Protein AF-A0A0G4NJV7-F1 (afdb_monomer_lite)

Secondary structure (DSSP, 8-state):
---TTT-TTT---HHHHTS---TT--HHHHHHHHHHIIIII-TT--STT-------SSHHHHHHHHHHHH-----TTTS-GGG--EEEEESS--THHHHHHGGGTPEEEEE-

Structure (mmCIF, N/CA/C/O backbone):
data_AF-A0A0G4NJV7-F1
#
_entry.id   AF-A0A0G4NJV7-F1
#
loop_
_atom_site.group_PDB
_atom_site.id
_atom_site.type_symbol
_atom_site.label_atom_id
_atom_site.label_alt_id
_atom_site.label_comp_id
_atom_site.label_asym_id
_atom_site.label_entity_id
_atom_site.label_seq_id
_atom_site.pdbx_PDB_ins_code
_atom_site.Cartn_x
_atom_site.Cartn_y
_atom_site.Cartn_z
_atom_s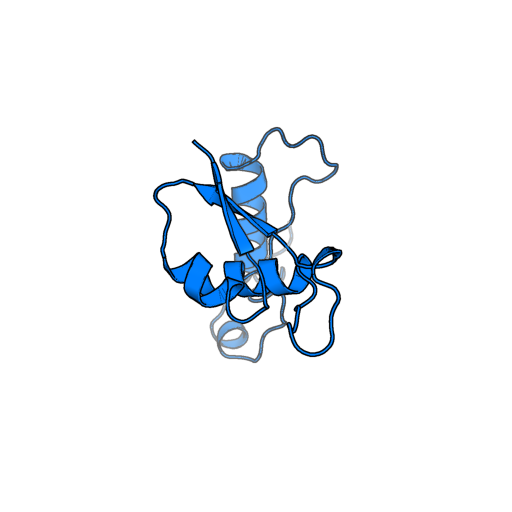ite.occupancy
_atom_site.B_iso_or_equiv
_atom_site.auth_seq_id
_atom_site.auth_comp_id
_atom_site.auth_asym_id
_atom_site.auth_atom_id
_atom_site.pdbx_PDB_model_num
ATOM 1 N N . MET A 1 1 ? -25.518 -5.042 26.338 1.00 47.97 1 MET A N 1
ATOM 2 C CA . MET A 1 1 ? -24.457 -4.157 25.813 1.00 47.97 1 MET A CA 1
ATOM 3 C C . MET A 1 1 ? -23.153 -4.631 26.424 1.00 47.97 1 MET A C 1
ATOM 5 O O . MET A 1 1 ? -23.096 -4.707 27.642 1.00 47.97 1 MET A O 1
ATOM 9 N N . SER A 1 2 ? -22.183 -5.066 25.619 1.00 56.56 2 SER A N 1
ATOM 10 C CA . SER A 1 2 ? -20.858 -5.457 26.117 1.00 56.56 2 SER A CA 1
ATOM 11 C C . SER A 1 2 ? -20.096 -4.220 26.592 1.00 56.56 2 SER A C 1
ATOM 13 O O . SER A 1 2 ? -20.191 -3.159 25.972 1.00 56.56 2 SER A O 1
ATOM 15 N N . ASP A 1 3 ? -19.374 -4.353 27.701 1.00 68.75 3 ASP A N 1
ATOM 16 C CA . ASP A 1 3 ? -18.519 -3.297 28.236 1.00 68.75 3 ASP A CA 1
ATOM 17 C C . ASP A 1 3 ? -17.398 -2.992 27.219 1.00 68.75 3 ASP A C 1
ATOM 19 O O . ASP A 1 3 ? -16.698 -3.928 26.810 1.00 68.75 3 ASP A O 1
ATOM 23 N N . PRO A 1 4 ? -17.209 -1.734 26.770 1.00 63.50 4 PRO A N 1
ATOM 24 C CA . PRO A 1 4 ? -16.130 -1.368 25.853 1.00 63.50 4 PRO A CA 1
ATOM 25 C C . PRO A 1 4 ? -14.731 -1.740 26.369 1.00 63.50 4 PRO A C 1
ATOM 27 O O . PRO A 1 4 ? -13.825 -1.893 25.553 1.00 63.50 4 PRO A O 1
ATOM 30 N N . GLN A 1 5 ? -14.545 -1.948 27.679 1.00 68.88 5 GLN A N 1
ATOM 31 C CA . GLN A 1 5 ? -13.285 -2.470 28.219 1.00 68.88 5 GLN A CA 1
ATOM 32 C C . GLN A 1 5 ? -13.046 -3.959 27.929 1.00 68.88 5 GLN A C 1
ATOM 34 O O . GLN A 1 5 ? -11.901 -4.409 27.982 1.00 68.88 5 GLN A O 1
ATOM 39 N N . THR A 1 6 ? -14.096 -4.721 27.610 1.00 77.44 6 THR A N 1
ATOM 40 C CA . THR A 1 6 ? -14.011 -6.165 27.328 1.00 77.44 6 THR A CA 1
ATOM 41 C C . THR A 1 6 ? -13.946 -6.508 25.844 1.00 77.44 6 THR A C 1
ATOM 43 O O . THR A 1 6 ? -13.506 -7.604 25.511 1.00 77.44 6 THR A O 1
ATOM 46 N N . ASP A 1 7 ? -14.352 -5.596 24.953 1.00 82.62 7 ASP A N 1
ATOM 47 C CA . ASP A 1 7 ? -14.308 -5.798 23.501 1.00 82.62 7 ASP A CA 1
ATOM 48 C C . ASP A 1 7 ? -12.934 -5.386 22.935 1.00 82.62 7 ASP A C 1
ATOM 50 O O . ASP A 1 7 ? -12.634 -4.186 22.885 1.00 82.62 7 ASP A O 1
ATOM 54 N N . PRO A 1 8 ? -12.101 -6.331 22.455 1.00 78.88 8 PRO A N 1
ATOM 55 C CA . PRO A 1 8 ? -10.774 -6.020 21.922 1.00 78.88 8 PRO A CA 1
ATOM 56 C C . PRO A 1 8 ? -10.790 -5.059 20.726 1.00 78.88 8 PRO A C 1
ATOM 58 O O . PRO A 1 8 ? -9.795 -4.387 20.474 1.00 78.88 8 PRO A O 1
ATOM 61 N N . PHE A 1 9 ? -11.906 -4.957 19.993 1.00 82.00 9 PHE A N 1
ATOM 62 C CA . PHE A 1 9 ? -12.047 -4.046 18.851 1.00 82.00 9 PHE A CA 1
ATOM 63 C C . PHE A 1 9 ? -12.449 -2.622 19.251 1.00 82.00 9 PHE A C 1
AT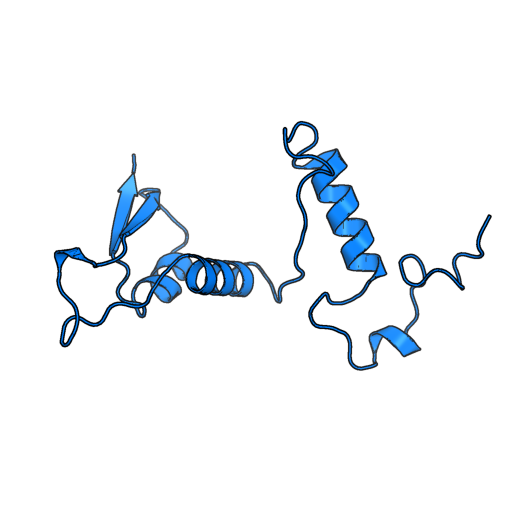OM 65 O O . PHE A 1 9 ? -12.560 -1.747 18.393 1.00 82.00 9 PHE A O 1
ATOM 72 N N . ARG A 1 10 ? -12.687 -2.370 20.541 1.00 83.19 10 ARG A N 1
ATOM 73 C CA . ARG A 1 10 ? -13.036 -1.044 21.077 1.00 83.19 10 ARG A CA 1
ATOM 74 C C . ARG A 1 10 ? -12.115 -0.599 22.205 1.00 83.19 10 ARG A C 1
ATOM 76 O O . ARG A 1 10 ? -11.998 0.599 22.449 1.00 83.19 10 ARG A O 1
ATOM 83 N N . LYS A 1 11 ? -11.460 -1.544 22.876 1.00 86.44 11 LYS A N 1
ATOM 84 C CA . LYS A 1 11 ? -10.559 -1.282 23.991 1.00 86.44 11 LYS A CA 1
ATOM 85 C C . LYS A 1 11 ? -9.291 -0.575 23.515 1.00 86.44 11 LYS A C 1
ATOM 87 O O . LYS A 1 11 ? -8.513 -1.151 22.763 1.00 86.44 11 LYS A O 1
ATOM 92 N N . ILE A 1 12 ? -9.062 0.652 23.990 1.00 87.62 12 ILE A N 1
ATOM 93 C CA . ILE A 1 12 ? -7.816 1.389 23.754 1.00 87.62 12 ILE A CA 1
ATOM 94 C C . ILE A 1 12 ? -7.041 1.504 25.067 1.00 87.62 12 ILE A C 1
ATOM 96 O O . ILE A 1 12 ? -7.452 2.253 25.951 1.00 87.62 12 ILE A O 1
ATOM 100 N N . ASP A 1 13 ? -5.930 0.775 25.205 1.00 89.56 13 ASP A N 1
ATOM 101 C CA . ASP A 1 13 ? -5.103 0.813 26.414 1.00 89.56 13 ASP A CA 1
ATOM 102 C C . ASP A 1 13 ? -3.596 0.706 26.122 1.00 89.56 13 ASP A C 1
ATOM 104 O O . ASP A 1 13 ? -3.165 0.071 25.159 1.00 89.56 13 ASP A O 1
ATOM 108 N N . VAL A 1 14 ? -2.789 1.355 26.969 1.00 90.62 14 VAL A N 1
ATOM 109 C CA . VAL A 1 14 ? -1.327 1.447 26.804 1.00 90.62 14 VAL A CA 1
ATOM 110 C C . VAL A 1 14 ? -0.647 0.093 27.015 1.00 90.62 14 VAL A C 1
ATOM 112 O O . VAL A 1 14 ? 0.353 -0.196 26.364 1.00 90.62 14 VAL A O 1
ATOM 115 N N . THR A 1 15 ? -1.190 -0.757 27.888 1.00 91.25 15 THR A N 1
ATOM 116 C CA . THR A 1 15 ? -0.625 -2.080 28.177 1.00 91.25 15 THR A CA 1
ATOM 117 C C . THR A 1 15 ? -0.640 -2.974 26.938 1.00 91.25 15 THR A C 1
ATOM 119 O O . THR A 1 15 ? 0.357 -3.625 26.643 1.00 91.25 15 THR A O 1
ATOM 122 N N . THR A 1 16 ? -1.736 -2.962 26.181 1.00 88.69 16 THR A N 1
ATOM 123 C CA . THR A 1 16 ? -1.872 -3.682 24.911 1.00 88.69 16 THR A CA 1
ATOM 124 C C . THR A 1 16 ? -1.049 -3.017 23.811 1.00 88.69 16 THR A C 1
ATOM 126 O O . THR A 1 16 ? -0.372 -3.707 23.057 1.00 88.69 16 THR A O 1
ATOM 129 N N . ALA A 1 17 ? -1.069 -1.683 23.726 1.00 90.81 17 ALA A N 1
ATOM 130 C CA . ALA A 1 17 ? -0.375 -0.948 22.668 1.00 90.81 17 ALA A CA 1
ATOM 131 C C . ALA A 1 17 ? 1.159 -1.079 22.721 1.00 90.81 17 ALA A C 1
ATOM 133 O O . ALA A 1 17 ? 1.806 -1.028 21.678 1.00 90.81 17 ALA A O 1
ATOM 134 N N . LEU A 1 18 ? 1.741 -1.234 23.915 1.00 94.38 18 LEU A N 1
ATOM 135 C CA . LEU A 1 18 ? 3.187 -1.413 24.098 1.00 94.38 18 LEU A CA 1
ATOM 136 C C . LEU A 1 18 ? 3.643 -2.874 24.001 1.00 94.38 18 LEU A C 1
ATOM 138 O O . LEU A 1 18 ? 4.845 -3.140 24.032 1.00 94.38 18 LEU A O 1
ATOM 142 N N . GLN A 1 19 ? 2.708 -3.818 23.908 1.00 93.44 19 GLN A N 1
ATOM 143 C CA . GLN A 1 19 ? 3.023 -5.227 23.724 1.00 93.44 19 GLN A CA 1
ATOM 144 C C . GLN A 1 19 ? 3.161 -5.563 22.231 1.00 93.44 19 GLN A C 1
ATOM 146 O O . GLN A 1 19 ? 2.646 -4.854 21.367 1.00 93.44 19 GLN A O 1
ATOM 151 N N . TYR A 1 20 ? 3.837 -6.670 21.916 1.00 93.31 20 TYR A N 1
ATOM 152 C CA . TYR A 1 20 ? 3.844 -7.223 20.564 1.00 93.31 20 TYR A CA 1
ATOM 153 C C . TYR A 1 20 ? 2.416 -7.425 20.038 1.00 93.31 20 TYR A C 1
ATOM 155 O O . TYR A 1 20 ? 1.608 -8.139 20.635 1.00 93.31 20 TYR A O 1
ATOM 163 N N . GLY A 1 21 ? 2.128 -6.791 18.902 1.00 88.50 21 GLY A N 1
ATOM 164 C CA . GLY A 1 21 ? 0.873 -6.939 18.173 1.00 88.50 21 GLY A CA 1
ATOM 165 C C . GLY A 1 21 ? 0.913 -8.064 17.138 1.00 88.50 21 GLY A C 1
ATOM 166 O O . GLY A 1 21 ? 1.951 -8.671 16.873 1.00 88.50 21 GLY A O 1
ATOM 167 N N . THR A 1 22 ? -0.237 -8.321 16.518 1.00 90.94 22 THR A N 1
ATOM 168 C CA . THR A 1 22 ? -0.340 -9.214 15.358 1.00 90.94 22 THR A CA 1
ATOM 169 C C . THR A 1 22 ? 0.010 -8.461 14.070 1.00 90.94 22 THR A C 1
ATOM 171 O O . THR A 1 22 ? 0.061 -7.230 14.047 1.00 90.94 22 THR A O 1
ATOM 174 N N . ALA A 1 23 ? 0.207 -9.185 12.964 1.00 90.62 23 ALA A N 1
ATOM 175 C CA . ALA A 1 23 ? 0.435 -8.574 11.650 1.00 90.62 23 ALA A CA 1
ATOM 176 C C . ALA A 1 23 ? -0.769 -7.753 11.139 1.00 90.62 23 ALA A C 1
ATOM 178 O O . ALA A 1 23 ? -0.599 -6.861 10.313 1.00 90.62 23 ALA A O 1
ATOM 179 N N . GLU A 1 24 ? -1.976 -8.021 11.651 1.00 88.69 24 GLU A N 1
ATOM 180 C CA . GLU A 1 24 ? -3.177 -7.218 11.375 1.00 88.69 24 GLU A CA 1
ATOM 181 C C . GLU A 1 24 ? -3.128 -5.844 12.068 1.00 88.69 24 GLU A C 1
ATOM 183 O O . GLU A 1 24 ? -3.893 -4.940 11.730 1.00 88.69 24 GLU A O 1
ATOM 188 N N . GLY A 1 25 ? -2.200 -5.686 13.016 1.00 90.94 25 GLY A N 1
ATOM 189 C CA . GLY A 1 25 ? -1.959 -4.497 13.813 1.00 90.94 25 GLY A CA 1
ATOM 190 C C . GLY A 1 25 ? -2.995 -4.302 14.918 1.00 90.94 25 GLY A C 1
ATOM 191 O O . GLY A 1 25 ? -3.562 -5.250 15.459 1.00 90.94 25 GLY A O 1
ATOM 192 N N . TYR A 1 26 ? -3.193 -3.050 15.325 1.00 93.75 26 TYR A N 1
ATOM 193 C CA . TYR A 1 26 ? -3.991 -2.746 16.507 1.00 93.75 26 TYR A CA 1
ATOM 194 C C . TYR A 1 26 ? -5.494 -2.874 16.227 1.00 93.75 26 TYR A C 1
ATOM 196 O O . TYR A 1 26 ? -6.049 -2.110 15.435 1.00 93.75 26 TYR A O 1
ATOM 204 N N . ALA A 1 27 ? -6.162 -3.820 16.893 1.00 93.25 27 ALA A N 1
ATOM 205 C CA . ALA A 1 27 ? -7.540 -4.211 16.584 1.00 93.25 27 ALA A CA 1
ATOM 206 C C . ALA A 1 27 ? -8.563 -3.050 16.569 1.00 93.25 27 ALA A C 1
ATOM 208 O O . ALA A 1 27 ? -9.343 -2.982 15.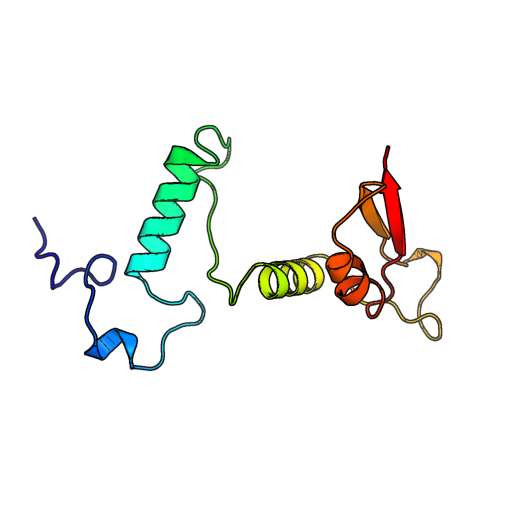613 1.00 93.25 27 ALA A O 1
ATOM 209 N N . PRO A 1 28 ? -8.557 -2.093 17.522 1.00 93.81 28 PRO A N 1
ATOM 210 C CA . PRO A 1 28 ? -9.457 -0.939 17.458 1.00 93.81 28 PRO A CA 1
ATOM 211 C C . PRO A 1 28 ? -9.203 -0.034 16.251 1.00 93.81 28 PRO A C 1
ATOM 213 O O . PRO A 1 28 ? -10.146 0.448 15.621 1.00 93.81 28 PRO A O 1
ATOM 216 N N . LEU A 1 29 ? -7.932 0.169 15.891 1.00 94.94 29 LEU A N 1
ATOM 217 C CA . LEU A 1 29 ? -7.561 0.970 14.726 1.00 94.94 29 LEU A CA 1
ATOM 218 C C . LEU A 1 29 ? -7.985 0.276 13.427 1.00 94.94 29 LEU A C 1
ATOM 220 O O . LEU A 1 29 ? -8.552 0.919 12.544 1.00 94.94 29 LEU A O 1
ATOM 224 N N . LEU A 1 30 ? -7.770 -1.038 13.333 1.00 95.75 30 LEU A N 1
ATOM 225 C CA . LEU A 1 30 ? -8.211 -1.853 12.203 1.00 95.75 30 LEU A CA 1
ATOM 226 C C . LEU A 1 30 ? -9.734 -1.773 12.018 1.00 95.75 30 LEU A C 1
ATOM 228 O O . LEU A 1 30 ? -10.211 -1.521 10.911 1.00 95.75 30 LEU A O 1
ATOM 232 N N . ALA A 1 31 ? -10.502 -1.943 13.100 1.00 95.31 31 ALA A N 1
ATOM 233 C CA . ALA A 1 31 ? -11.961 -1.857 13.071 1.00 95.31 31 ALA A CA 1
ATOM 234 C C . ALA A 1 31 ? -12.446 -0.470 12.622 1.00 95.31 31 ALA A C 1
ATOM 236 O O . ALA A 1 31 ? -13.340 -0.373 11.775 1.00 95.31 31 ALA A O 1
ATOM 237 N N . TYR A 1 32 ? -11.824 0.591 13.140 1.00 96.06 32 TYR A N 1
ATOM 238 C CA . TYR A 1 32 ? -12.127 1.962 12.747 1.00 96.06 32 TYR A CA 1
ATOM 239 C C . TYR A 1 32 ? -11.840 2.215 11.261 1.00 96.06 32 TYR A C 1
ATOM 241 O O . TYR A 1 32 ? -12.725 2.675 10.543 1.00 96.06 32 TYR A O 1
ATOM 249 N N . ILE A 1 33 ? -10.642 1.875 10.770 1.00 96.81 33 ILE A N 1
ATOM 250 C CA . ILE A 1 33 ? -10.253 2.111 9.369 1.00 96.81 33 ILE A CA 1
ATOM 251 C C . ILE A 1 33 ? -11.131 1.301 8.415 1.00 96.81 33 ILE A C 1
ATOM 253 O O . ILE A 1 33 ? -11.574 1.828 7.396 1.00 96.81 33 ILE A O 1
ATOM 257 N N . ARG A 1 34 ? -11.452 0.049 8.757 1.00 96.12 34 ARG A N 1
ATOM 258 C CA . ARG A 1 34 ? -12.387 -0.782 7.988 1.00 96.12 34 ARG A CA 1
ATOM 259 C C . ARG A 1 34 ? -13.757 -0.122 7.880 1.00 96.12 34 ARG A C 1
ATOM 261 O O . ARG A 1 34 ? -14.322 -0.054 6.790 1.00 96.12 34 ARG A O 1
ATOM 268 N N . HIS A 1 35 ? -14.294 0.365 8.998 1.00 95.88 35 HIS A N 1
ATOM 269 C CA . HIS A 1 35 ? -15.564 1.085 8.998 1.00 95.88 35 HIS A CA 1
ATOM 270 C C . HIS A 1 35 ? -15.473 2.365 8.159 1.00 95.88 35 HIS A C 1
ATOM 272 O O . HIS A 1 35 ? -16.329 2.602 7.313 1.00 95.88 35 HIS A O 1
ATOM 278 N N . PHE A 1 36 ? -14.410 3.155 8.325 1.00 96.94 36 PHE A N 1
ATOM 279 C CA . PHE A 1 36 ? -14.190 4.376 7.555 1.00 96.94 36 PHE A CA 1
ATOM 280 C C . PHE A 1 36 ? -14.131 4.106 6.045 1.00 96.94 36 PHE A C 1
ATOM 282 O O . PHE A 1 36 ? -14.811 4.791 5.280 1.00 96.94 36 PHE A O 1
ATOM 289 N N . ALA A 1 37 ? -13.388 3.081 5.619 1.00 96.50 37 ALA A N 1
ATOM 290 C CA . ALA A 1 37 ? -13.263 2.694 4.218 1.00 96.50 37 ALA A CA 1
ATOM 291 C C . ALA A 1 37 ? -14.606 2.253 3.622 1.00 96.50 37 ALA A C 1
ATOM 293 O O . ALA A 1 37 ? -14.963 2.688 2.530 1.00 96.50 37 ALA A O 1
ATOM 294 N N . ARG A 1 38 ? -15.377 1.437 4.350 1.00 95.56 38 ARG A N 1
ATOM 295 C CA . ARG A 1 38 ? -16.686 0.943 3.896 1.00 95.56 38 ARG A CA 1
ATOM 296 C C . ARG A 1 38 ? -17.752 2.028 3.861 1.00 95.56 38 ARG A C 1
ATOM 298 O O . ARG A 1 38 ? -18.602 1.984 2.988 1.00 95.56 38 ARG A O 1
ATOM 305 N N . THR A 1 39 ? -17.720 2.981 4.786 1.00 95.56 39 THR A N 1
ATOM 306 C CA . THR A 1 39 ? -18.779 3.992 4.905 1.00 95.56 39 THR A CA 1
ATOM 307 C C . THR A 1 39 ? -18.489 5.248 4.080 1.00 95.56 39 THR A C 1
ATOM 309 O O . THR A 1 39 ? -19.418 5.830 3.534 1.00 95.56 39 THR A O 1
ATOM 312 N N . ASN A 1 40 ? -17.222 5.670 3.970 1.00 96.25 40 ASN A N 1
ATOM 313 C CA . ASN A 1 40 ? -16.862 6.968 3.379 1.00 96.25 40 ASN A CA 1
ATOM 314 C C . ASN A 1 40 ? -16.096 6.854 2.056 1.00 96.25 40 ASN A C 1
ATOM 316 O O . ASN A 1 40 ? -16.330 7.656 1.160 1.00 96.25 40 ASN A O 1
ATOM 320 N N . LEU A 1 41 ? -15.180 5.887 1.918 1.00 95.62 41 LEU A N 1
ATOM 321 C CA . LEU A 1 41 ? -14.345 5.776 0.710 1.00 95.62 41 LEU A CA 1
ATOM 322 C C . LEU A 1 41 ? -15.006 4.928 -0.380 1.00 95.62 41 LEU A C 1
ATOM 324 O O . LEU A 1 41 ? -14.978 5.281 -1.556 1.00 95.62 41 LEU A O 1
ATOM 328 N N . HIS A 1 42 ? -15.615 3.810 0.012 1.00 94.62 42 HIS A N 1
ATOM 329 C CA . HIS A 1 42 ? -16.189 2.826 -0.903 1.00 94.62 42 HIS A CA 1
ATOM 330 C C . HIS A 1 42 ? -17.589 2.357 -0.458 1.00 94.62 42 HIS A C 1
ATOM 332 O O . HIS A 1 42 ? -17.798 1.152 -0.293 1.00 94.62 42 HIS A O 1
ATOM 338 N N . PRO A 1 43 ? -18.566 3.275 -0.297 1.00 93.06 43 PRO A N 1
ATOM 339 C CA . PRO A 1 43 ? -19.913 2.934 0.178 1.00 93.06 43 PRO A CA 1
ATOM 340 C C . PRO A 1 43 ? -20.685 1.992 -0.751 1.00 93.06 43 PRO A C 1
ATOM 342 O O . PRO A 1 43 ? -21.530 1.231 -0.293 1.00 93.06 43 PRO A O 1
ATOM 345 N N . ASN A 1 44 ? -20.375 2.014 -2.048 1.00 93.06 44 ASN A N 1
ATOM 346 C CA . ASN A 1 44 ? -21.148 1.323 -3.081 1.00 93.06 44 ASN A CA 1
ATOM 347 C C . ASN A 1 44 ? -20.379 0.167 -3.731 1.00 93.06 44 ASN A C 1
ATOM 349 O O . ASN A 1 44 ? -20.641 -0.175 -4.885 1.00 93.06 44 ASN A O 1
ATOM 353 N N . VAL A 1 45 ? -19.383 -0.407 -3.046 1.00 92.38 45 VAL A N 1
ATOM 354 C CA . VAL A 1 45 ? -18.659 -1.544 -3.621 1.00 92.38 45 VAL A CA 1
ATOM 355 C C . VAL A 1 45 ? -19.623 -2.731 -3.802 1.00 92.38 45 VAL A C 1
ATOM 357 O O . VAL A 1 45 ? -20.390 -3.034 -2.887 1.00 92.38 45 VAL A O 1
ATOM 360 N N . PRO A 1 46 ? -19.596 -3.442 -4.942 1.00 93.19 46 PRO A N 1
ATOM 361 C CA . PRO A 1 46 ? -20.520 -4.552 -5.181 1.00 93.19 46 PRO A CA 1
ATOM 362 C C . PRO A 1 46 ? -20.153 -5.840 -4.421 1.00 93.19 46 PRO A C 1
ATOM 364 O O . PRO A 1 46 ? -20.910 -6.808 -4.452 1.00 93.19 46 PRO A O 1
ATOM 367 N N . TYR A 1 47 ? -18.996 -5.891 -3.752 1.00 89.38 47 TYR A N 1
ATOM 368 C CA . TYR A 1 47 ? -18.534 -7.089 -3.050 1.00 89.38 47 TYR A CA 1
ATOM 369 C C . TYR A 1 47 ? -19.239 -7.277 -1.704 1.00 89.38 47 TYR A C 1
ATOM 371 O O . TYR A 1 47 ? -19.343 -6.353 -0.893 1.00 89.38 47 TYR A O 1
ATOM 379 N N . ALA A 1 48 ? -19.669 -8.512 -1.435 1.00 89.94 48 ALA A N 1
ATOM 380 C CA . ALA A 1 48 ? -20.280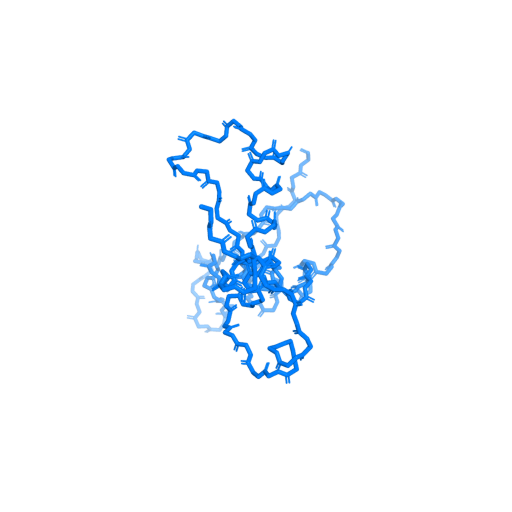 -8.876 -0.164 1.00 89.94 48 ALA A CA 1
ATOM 381 C C . ALA A 1 48 ? -19.357 -8.514 1.012 1.00 89.94 48 ALA A C 1
ATOM 383 O O . ALA A 1 48 ? -18.170 -8.828 0.997 1.00 89.94 48 ALA A O 1
ATOM 384 N N . LYS A 1 49 ? -19.931 -7.888 2.049 1.00 88.44 49 LYS A N 1
ATOM 385 C CA . LYS A 1 49 ? -19.240 -7.389 3.257 1.00 88.44 49 LYS A CA 1
ATOM 386 C C . LYS A 1 49 ? -18.312 -6.178 3.044 1.00 88.44 49 LYS A C 1
ATOM 388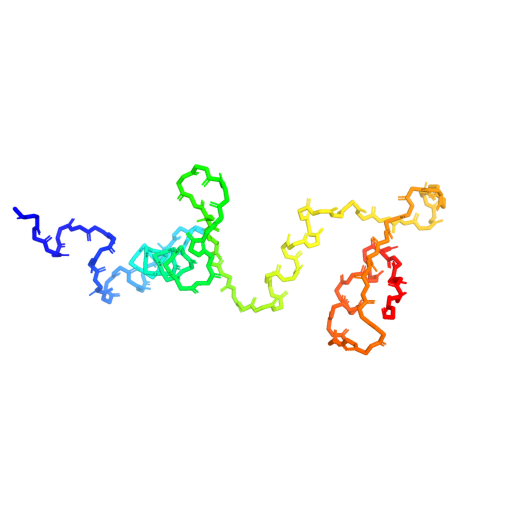 O O . LYS A 1 49 ? -17.775 -5.685 4.035 1.00 88.44 49 LYS A O 1
ATOM 393 N N . GLY A 1 50 ? -18.198 -5.642 1.828 1.00 91.50 50 GLY A N 1
ATOM 394 C CA . GLY A 1 50 ? -17.396 -4.451 1.530 1.00 91.50 50 GLY A CA 1
ATOM 395 C C . GLY A 1 50 ? -15.887 -4.721 1.419 1.00 91.50 50 GLY A C 1
ATOM 396 O O . GLY A 1 50 ? -15.455 -5.857 1.623 1.00 91.50 50 GLY A O 1
ATOM 397 N N . PRO A 1 51 ? -15.058 -3.700 1.111 1.00 94.31 51 PRO A N 1
ATOM 398 C CA . PRO A 1 51 ? -13.604 -3.861 1.088 1.00 94.31 51 PRO A CA 1
ATOM 399 C C . PRO A 1 51 ? -13.052 -4.257 2.462 1.00 94.31 51 PRO A C 1
ATOM 401 O O . PRO A 1 51 ? -13.596 -3.883 3.506 1.00 94.31 51 PRO A O 1
ATOM 404 N N . GLU A 1 52 ? -11.942 -4.984 2.466 1.00 94.31 52 GLU A N 1
ATOM 405 C CA . GLU A 1 52 ? -11.140 -5.249 3.661 1.00 94.31 52 GLU A CA 1
ATOM 406 C C . GLU A 1 52 ? -9.882 -4.370 3.662 1.00 94.31 52 GLU A C 1
ATOM 408 O O . GLU A 1 52 ? -9.516 -3.808 2.629 1.00 94.31 52 GLU A O 1
ATOM 413 N N . VAL A 1 53 ? -9.254 -4.200 4.825 1.00 95.19 53 VAL A N 1
ATOM 414 C CA . VAL A 1 53 ? -8.103 -3.310 5.011 1.00 95.19 53 VAL A CA 1
ATOM 415 C C . VAL A 1 53 ? -6.950 -4.044 5.690 1.00 95.19 53 VAL A C 1
ATOM 417 O O . VAL A 1 53 ? -7.159 -4.954 6.488 1.00 95.19 53 VAL A O 1
ATOM 420 N N . ILE A 1 54 ? -5.725 -3.620 5.384 1.00 95.69 54 ILE A N 1
ATOM 421 C CA . ILE A 1 54 ? -4.491 -4.115 6.002 1.00 95.69 54 ILE A CA 1
ATOM 422 C C . ILE A 1 54 ? -3.720 -2.903 6.518 1.00 95.69 54 ILE A C 1
ATOM 424 O O . ILE A 1 54 ? -3.558 -1.916 5.796 1.00 95.69 54 ILE A O 1
ATOM 428 N N . LEU A 1 55 ? -3.254 -2.961 7.767 1.00 96.19 55 LEU A N 1
ATOM 429 C CA . LEU A 1 55 ? -2.418 -1.904 8.326 1.00 96.19 55 LEU A CA 1
ATOM 430 C C . LEU A 1 55 ? -1.006 -1.965 7.730 1.00 96.19 55 LEU A C 1
ATOM 432 O O . LEU A 1 55 ? -0.426 -3.031 7.526 1.00 96.19 55 LEU A O 1
ATOM 436 N N . THR A 1 56 ? -0.459 -0.793 7.426 1.00 96.81 56 THR A N 1
ATOM 437 C CA . THR A 1 56 ? 0.860 -0.628 6.809 1.00 96.81 56 THR A CA 1
ATOM 438 C C . THR A 1 56 ? 1.688 0.357 7.618 1.00 96.81 56 THR A C 1
ATOM 440 O O . THR A 1 56 ? 1.154 1.154 8.390 1.00 96.81 56 THR A O 1
ATOM 443 N N . CYS A 1 57 ? 2.996 0.353 7.392 1.00 96.19 57 CYS A N 1
ATOM 444 C CA . CYS A 1 57 ? 3.920 1.360 7.909 1.00 96.19 57 CYS A CA 1
ATOM 445 C C . CYS A 1 57 ? 3.897 2.658 7.070 1.00 96.19 57 CYS A C 1
ATOM 447 O O . CYS A 1 57 ? 4.842 3.443 7.114 1.00 96.19 57 CYS A O 1
ATOM 449 N N . GLY A 1 58 ? 2.843 2.873 6.274 1.00 96.75 58 GLY A N 1
ATOM 450 C CA . GLY A 1 58 ? 2.671 4.006 5.365 1.00 96.75 58 GLY A CA 1
ATOM 451 C C . GLY A 1 58 ? 2.575 3.591 3.894 1.00 96.75 58 GLY A C 1
ATOM 452 O O . GLY A 1 58 ? 2.768 2.432 3.531 1.00 96.75 58 GLY A O 1
ATOM 453 N N . SER A 1 59 ? 2.300 4.560 3.016 1.00 96.31 59 SER A N 1
ATOM 454 C CA . SER A 1 59 ? 2.022 4.295 1.594 1.00 96.31 59 SER A CA 1
ATOM 455 C C . SER A 1 59 ? 3.197 3.676 0.833 1.00 96.31 59 SER A C 1
ATOM 457 O O . SER A 1 59 ? 2.978 2.894 -0.086 1.00 96.31 59 SER A O 1
ATOM 459 N N . THR A 1 60 ? 4.441 3.980 1.219 1.00 97.25 60 THR A N 1
ATOM 460 C CA . THR A 1 60 ? 5.636 3.342 0.637 1.00 97.25 60 THR A CA 1
ATOM 461 C C . THR A 1 60 ? 5.642 1.835 0.897 1.00 97.25 60 THR A C 1
ATOM 463 O O . THR A 1 60 ? 5.854 1.065 -0.031 1.00 97.25 60 THR A O 1
ATOM 466 N N . ASP A 1 61 ? 5.337 1.412 2.125 1.00 97.31 61 ASP A N 1
ATOM 467 C CA . ASP A 1 61 ? 5.191 -0.003 2.492 1.00 97.31 61 ASP A CA 1
ATOM 468 C C . ASP A 1 61 ? 3.965 -0.639 1.812 1.00 97.31 61 ASP A C 1
ATOM 470 O O . ASP A 1 61 ? 4.045 -1.748 1.288 1.00 97.31 61 ASP A O 1
ATOM 474 N N . GLY A 1 62 ? 2.849 0.091 1.715 1.00 97.06 62 GLY A N 1
ATOM 475 C CA . GLY A 1 62 ? 1.676 -0.354 0.955 1.00 97.06 62 GLY A CA 1
ATOM 476 C C . GLY A 1 62 ? 1.972 -0.617 -0.529 1.00 97.06 62 GLY A C 1
ATOM 477 O O . GLY A 1 62 ? 1.526 -1.627 -1.079 1.00 97.06 62 GLY A O 1
ATOM 478 N N . MET A 1 63 ? 2.767 0.244 -1.174 1.00 96.94 63 MET A N 1
ATOM 479 C CA . MET A 1 63 ? 3.209 0.045 -2.559 1.00 96.94 63 MET A CA 1
ATOM 480 C C . MET A 1 63 ? 4.116 -1.186 -2.683 1.00 96.94 63 MET A C 1
ATOM 482 O O . MET A 1 63 ? 3.909 -2.000 -3.583 1.00 96.94 63 MET A O 1
ATOM 486 N N . ALA A 1 64 ? 5.075 -1.360 -1.768 1.00 96.94 64 ALA A N 1
ATOM 487 C CA . ALA A 1 64 ? 5.969 -2.517 -1.758 1.00 96.94 64 ALA A CA 1
ATOM 488 C C . ALA A 1 64 ? 5.185 -3.834 -1.642 1.00 96.94 64 ALA A C 1
ATOM 490 O O . ALA A 1 64 ? 5.374 -4.733 -2.462 1.00 96.94 64 ALA A O 1
ATOM 491 N N . LYS A 1 65 ? 4.238 -3.906 -0.697 1.00 97.00 65 LYS A N 1
ATOM 492 C CA . LYS A 1 65 ? 3.334 -5.054 -0.519 1.00 97.00 65 LYS A CA 1
ATOM 493 C C . LYS A 1 65 ? 2.481 -5.325 -1.755 1.00 97.00 65 LYS A C 1
ATOM 495 O O . LYS A 1 65 ? 2.289 -6.476 -2.132 1.00 97.00 65 LYS A O 1
ATOM 500 N N . SER A 1 66 ? 1.993 -4.272 -2.412 1.00 96.75 66 SER A N 1
ATOM 501 C CA . SER A 1 66 ? 1.211 -4.408 -3.647 1.00 96.75 66 SER A CA 1
ATOM 502 C C . SER A 1 66 ? 2.045 -5.010 -4.779 1.00 96.75 66 SER A C 1
ATOM 504 O O . SER A 1 66 ? 1.561 -5.884 -5.495 1.00 96.75 66 SER A O 1
ATOM 506 N N . LEU A 1 67 ? 3.310 -4.595 -4.920 1.00 97.06 67 LEU A N 1
ATOM 507 C CA . LEU A 1 67 ? 4.233 -5.198 -5.884 1.00 97.06 67 LEU A CA 1
ATOM 508 C C . LEU A 1 67 ? 4.530 -6.656 -5.533 1.00 97.06 67 LEU A C 1
ATOM 510 O O . LEU A 1 67 ? 4.513 -7.496 -6.416 1.00 97.06 67 LEU A O 1
ATOM 514 N N . GLU A 1 68 ? 4.762 -6.982 -4.265 1.00 96.19 68 GLU A N 1
ATOM 515 C CA . GLU A 1 68 ? 5.004 -8.370 -3.841 1.00 96.19 68 GLU A CA 1
ATOM 516 C C . GLU A 1 68 ? 3.825 -9.296 -4.115 1.00 96.19 68 GLU A C 1
ATOM 518 O O . GLU A 1 68 ? 4.025 -10.447 -4.495 1.00 96.19 68 GLU A O 1
ATOM 523 N N . LEU A 1 69 ? 2.604 -8.790 -3.953 1.00 96.75 69 LEU A N 1
ATOM 524 C CA . LEU A 1 69 ? 1.395 -9.560 -4.202 1.00 96.75 69 LEU A CA 1
ATOM 525 C C . LEU A 1 69 ? 1.126 -9.769 -5.699 1.00 96.75 69 LEU A C 1
ATOM 527 O O . LEU A 1 69 ? 0.650 -10.831 -6.091 1.00 96.75 69 LEU A O 1
ATOM 531 N N . LEU A 1 70 ? 1.373 -8.747 -6.524 1.00 97.00 70 LEU A N 1
ATOM 532 C CA . LEU A 1 70 ? 0.911 -8.709 -7.918 1.00 97.00 70 LEU A CA 1
ATOM 533 C C . LEU A 1 70 ? 2.012 -8.955 -8.955 1.00 97.00 70 LEU A C 1
ATOM 535 O O . LEU A 1 70 ? 1.699 -9.183 -10.122 1.00 97.00 70 LEU A O 1
ATOM 539 N N . VAL A 1 71 ? 3.286 -8.880 -8.569 1.00 96.50 71 VAL A N 1
ATOM 540 C CA . VAL A 1 71 ? 4.421 -8.948 -9.493 1.00 96.50 71 VAL A CA 1
ATOM 541 C C . VAL A 1 71 ? 5.327 -10.119 -9.147 1.00 96.50 71 VAL A C 1
ATOM 543 O O . VAL A 1 71 ? 5.925 -10.177 -8.075 1.00 96.50 71 VAL A O 1
ATOM 546 N N . THR A 1 72 ? 5.537 -10.991 -10.129 1.00 95.75 72 THR A N 1
ATOM 547 C CA . THR A 1 72 ? 6.668 -11.921 -10.129 1.00 95.75 72 THR A CA 1
ATOM 548 C C . THR A 1 72 ? 7.930 -11.175 -10.578 1.00 95.75 72 THR A C 1
ATOM 550 O O . THR A 1 72 ? 7.914 -10.593 -11.666 1.00 95.75 72 THR A O 1
ATOM 553 N N . PRO A 1 73 ? 9.008 -11.134 -9.769 1.00 96.00 73 PRO A N 1
ATOM 554 C CA . PRO A 1 73 ? 10.259 -10.497 -10.172 1.00 96.00 73 PRO A CA 1
ATOM 555 C C . PRO A 1 73 ? 10.827 -11.105 -11.457 1.00 96.00 73 PRO A C 1
ATOM 557 O O . PRO A 1 73 ? 10.707 -12.308 -11.667 1.00 96.00 73 PRO A O 1
ATOM 560 N N . TRP A 1 74 ? 11.456 -10.271 -12.284 1.00 97.62 74 TRP A N 1
ATOM 561 C CA . TRP A 1 74 ? 12.034 -10.666 -13.571 1.00 97.62 74 TRP A CA 1
ATOM 562 C C . TRP A 1 74 ? 13.516 -10.281 -13.662 1.00 97.62 74 TRP A C 1
ATOM 564 O O . TRP A 1 74 ? 13.883 -9.135 -13.389 1.00 97.62 74 TRP A O 1
ATOM 574 N N . ASP A 1 75 ? 14.356 -11.219 -14.091 1.00 95.75 75 ASP A N 1
ATOM 575 C CA . ASP A 1 75 ? 15.795 -11.074 -14.304 1.00 95.75 75 ASP A CA 1
ATOM 576 C C . ASP A 1 75 ? 16.155 -11.297 -15.779 1.00 95.75 75 ASP A C 1
ATOM 578 O O . ASP A 1 75 ? 16.008 -12.386 -16.329 1.00 95.75 75 ASP A O 1
ATOM 582 N N . ALA A 1 76 ? 16.738 -10.275 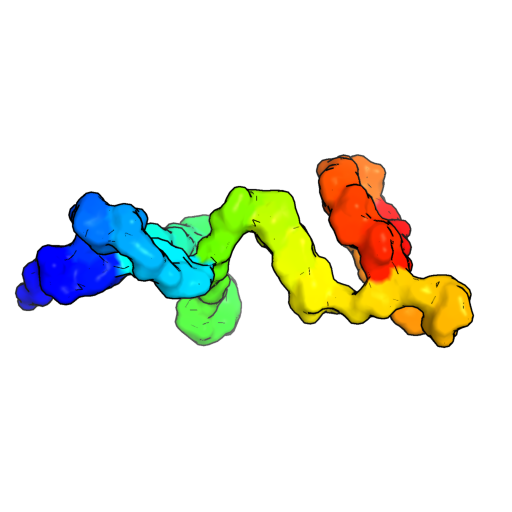-16.410 1.00 94.44 76 ALA A N 1
ATOM 583 C CA . ALA A 1 76 ? 17.143 -10.301 -17.815 1.00 94.44 76 ALA A CA 1
ATOM 584 C C . ALA A 1 76 ? 18.151 -11.403 -18.182 1.00 94.44 76 ALA A C 1
ATOM 586 O O . ALA A 1 76 ? 18.330 -11.682 -19.367 1.00 94.44 76 ALA A O 1
ATOM 587 N N . ARG A 1 77 ? 18.863 -11.973 -17.202 1.00 96.31 77 ARG A N 1
ATOM 588 C CA . ARG A 1 77 ? 19.854 -13.037 -17.428 1.00 96.31 77 ARG A CA 1
ATOM 589 C C . ARG A 1 77 ? 19.229 -14.422 -17.534 1.00 96.31 77 ARG A C 1
ATOM 591 O O . ARG A 1 77 ? 19.827 -15.295 -18.157 1.00 96.31 77 ARG A O 1
ATOM 598 N N . HIS A 1 78 ? 18.076 -14.617 -16.904 1.00 95.44 78 HIS A N 1
ATOM 599 C CA . HIS A 1 78 ? 17.470 -15.933 -16.719 1.00 95.44 78 HIS A CA 1
ATOM 600 C C . HIS A 1 78 ? 16.089 -16.030 -17.369 1.00 95.44 78 HIS A C 1
ATOM 602 O O . HIS A 1 78 ? 15.736 -17.088 -17.889 1.00 95.44 78 HIS A O 1
ATOM 608 N N . ASP A 1 79 ? 15.341 -14.928 -17.401 1.00 96.69 79 ASP A N 1
ATOM 609 C CA . ASP A 1 79 ? 13.941 -14.920 -17.797 1.00 96.69 79 ASP A CA 1
ATOM 610 C C . ASP A 1 79 ? 13.734 -14.456 -19.243 1.00 96.69 79 ASP A C 1
ATOM 612 O O . ASP A 1 79 ? 14.438 -13.598 -19.786 1.00 96.69 79 ASP A O 1
ATOM 616 N N . SER A 1 80 ? 12.697 -15.001 -19.878 1.00 95.88 80 SER A N 1
ATOM 617 C CA . SER A 1 80 ? 12.300 -14.614 -21.231 1.00 95.88 80 SER A CA 1
ATOM 618 C C . SER A 1 80 ? 11.807 -13.161 -21.262 1.00 95.88 80 SER A C 1
ATOM 620 O O . SER A 1 80 ? 10.989 -12.768 -20.426 1.00 95.88 80 SER A O 1
ATOM 622 N N . PRO A 1 81 ? 12.190 -12.351 -22.269 1.00 94.75 81 PRO A N 1
ATOM 623 C CA . PRO A 1 81 ? 11.659 -10.997 -22.437 1.00 94.75 81 PRO A CA 1
ATOM 624 C C . PRO A 1 81 ? 10.132 -10.918 -22.579 1.00 94.75 81 PRO A C 1
ATOM 626 O O . PRO A 1 81 ? 9.561 -9.855 -22.335 1.00 94.75 81 PRO A O 1
ATOM 629 N N . ARG A 1 82 ? 9.472 -12.011 -22.992 1.00 95.00 82 ARG A N 1
ATOM 630 C CA . ARG A 1 82 ? 8.008 -12.074 -23.150 1.00 95.00 82 ARG A CA 1
ATOM 631 C C . ARG A 1 82 ? 7.264 -12.080 -21.816 1.00 95.00 82 ARG A C 1
ATOM 633 O O . ARG A 1 82 ? 6.137 -11.603 -21.771 1.00 95.00 82 ARG A O 1
ATOM 640 N N . ASP A 1 83 ? 7.915 -12.555 -20.759 1.00 95.56 83 ASP A N 1
ATOM 641 C CA . ASP A 1 83 ? 7.307 -12.731 -19.435 1.00 95.56 83 ASP A CA 1
ATOM 642 C C . ASP A 1 83 ? 7.554 -11.522 -18.523 1.00 95.56 83 ASP A C 1
ATOM 644 O O . ASP A 1 83 ? 7.177 -11.513 -17.353 1.00 95.56 83 ASP A O 1
ATOM 648 N N . ARG A 1 84 ? 8.197 -10.472 -19.052 1.00 97.12 84 ARG A N 1
ATOM 649 C CA . ARG A 1 84 ? 8.540 -9.286 -18.276 1.00 97.12 84 ARG A CA 1
ATOM 650 C C . ARG A 1 84 ? 7.267 -8.574 -17.786 1.00 97.12 84 ARG A C 1
ATOM 652 O O . ARG A 1 84 ? 6.441 -8.183 -18.617 1.00 97.12 84 ARG A O 1
ATOM 659 N N . PRO A 1 85 ? 7.121 -8.316 -16.474 1.00 97.44 85 PRO A N 1
ATOM 660 C CA . PRO A 1 85 ? 5.970 -7.602 -15.941 1.00 97.44 85 PRO A CA 1
ATOM 661 C C . PRO A 1 85 ? 5.998 -6.123 -16.336 1.00 97.44 85 PRO A C 1
ATOM 663 O O . PRO A 1 85 ? 7.057 -5.490 -16.425 1.00 97.44 85 PRO A O 1
ATOM 666 N N . HIS A 1 86 ? 4.810 -5.560 -16.535 1.00 96.88 86 HIS A N 1
ATOM 667 C CA . HIS A 1 86 ? 4.614 -4.156 -16.878 1.00 96.88 86 HIS A CA 1
ATOM 668 C C . HIS A 1 86 ? 3.660 -3.500 -15.878 1.00 96.88 86 HIS A C 1
ATOM 670 O O . HIS A 1 86 ? 2.709 -4.132 -15.424 1.00 96.88 86 HIS A O 1
ATOM 676 N N . LEU A 1 87 ? 3.911 -2.233 -15.548 1.00 96.94 87 LEU A N 1
ATOM 677 C CA . LEU A 1 87 ? 3.064 -1.437 -14.661 1.00 96.94 87 LEU A CA 1
ATOM 678 C C . LEU A 1 87 ? 2.556 -0.214 -15.418 1.00 96.94 87 LEU A C 1
ATOM 680 O O . LEU A 1 87 ? 3.360 0.615 -15.844 1.00 96.94 87 LEU A O 1
ATOM 684 N N . LEU A 1 88 ? 1.238 -0.101 -15.575 1.00 97.12 88 LEU A N 1
ATOM 685 C CA . LEU A 1 88 ? 0.620 1.108 -16.115 1.00 97.12 88 LEU A CA 1
ATOM 686 C C . LEU A 1 88 ? 0.767 2.240 -15.095 1.00 97.12 88 LEU A C 1
ATOM 688 O O . LEU A 1 88 ? 0.436 2.061 -13.922 1.00 97.12 88 LEU A O 1
ATOM 692 N N . VAL A 1 89 ? 1.281 3.385 -15.534 1.00 96.75 89 VAL A N 1
ATOM 693 C CA . VAL A 1 89 ? 1.520 4.554 -14.680 1.00 96.75 89 VAL A CA 1
ATOM 694 C C . VAL A 1 89 ? 1.099 5.834 -15.387 1.00 96.75 89 VAL A C 1
ATOM 696 O O . VAL A 1 89 ? 1.205 5.933 -16.604 1.00 96.75 89 VAL A O 1
ATOM 699 N N . GLU A 1 90 ? 0.655 6.835 -14.634 1.00 97.19 90 GLU A N 1
ATOM 700 C CA . GLU A 1 90 ? 0.403 8.170 -15.185 1.00 97.19 90 GLU A CA 1
ATOM 701 C C . GLU A 1 90 ? 1.695 8.772 -15.759 1.00 97.19 90 GLU A C 1
ATOM 703 O O . GLU A 1 90 ? 2.790 8.536 -15.240 1.00 97.19 90 GLU A O 1
ATOM 708 N N . LYS A 1 91 ? 1.579 9.596 -16.808 1.00 94.62 91 LYS A N 1
ATOM 709 C CA . LYS A 1 91 ? 2.725 10.285 -17.435 1.00 94.62 91 LYS A CA 1
ATOM 710 C C . LYS A 1 91 ? 3.575 11.078 -16.435 1.00 94.62 91 LYS A C 1
ATOM 712 O O . LYS A 1 91 ? 4.799 11.111 -16.554 1.00 94.62 91 LYS A O 1
ATOM 717 N N . PHE A 1 92 ? 2.927 11.689 -15.444 1.00 95.75 92 PHE A N 1
ATOM 718 C CA . PHE A 1 92 ? 3.569 12.400 -14.343 1.00 95.75 92 PHE A CA 1
ATOM 719 C C . PHE A 1 92 ? 3.134 11.764 -13.026 1.00 95.75 92 PHE A C 1
ATOM 721 O O . PHE A 1 92 ? 2.053 12.048 -12.526 1.00 95.75 92 PHE A O 1
ATOM 728 N N . LEU A 1 93 ? 3.980 10.895 -12.477 1.00 95.06 93 LEU A N 1
ATOM 729 C CA . LEU A 1 93 ? 3.675 10.134 -11.269 1.00 95.06 93 LEU A CA 1
ATOM 730 C C . LEU A 1 93 ? 4.654 10.417 -10.126 1.00 95.06 93 LEU A C 1
ATOM 732 O O . LEU A 1 93 ? 5.734 10.984 -10.309 1.00 95.06 93 LEU A O 1
ATOM 736 N N . TYR A 1 94 ? 4.310 9.920 -8.941 1.00 94.88 94 TYR A N 1
ATOM 737 C CA . TYR A 1 94 ? 5.212 9.901 -7.798 1.00 94.88 94 TYR A CA 1
ATOM 738 C C . TYR A 1 94 ? 6.384 8.928 -8.023 1.00 94.88 94 TYR A C 1
ATOM 740 O O . TYR A 1 94 ? 6.211 7.709 -8.092 1.00 94.88 94 TYR A O 1
ATOM 748 N N . SER A 1 95 ? 7.604 9.463 -8.103 1.00 94.88 95 SER A N 1
ATOM 749 C CA . SER A 1 95 ? 8.809 8.728 -8.523 1.00 94.88 95 SER A CA 1
ATOM 750 C C . SER A 1 95 ? 9.187 7.533 -7.640 1.00 94.88 95 SER A C 1
ATOM 752 O O . SER A 1 95 ? 9.819 6.595 -8.125 1.00 94.88 95 SER A O 1
ATOM 754 N N . ASN A 1 96 ? 8.770 7.511 -6.370 1.00 95.56 96 ASN A N 1
ATOM 755 C CA . ASN A 1 96 ? 9.036 6.389 -5.462 1.00 95.56 96 ASN A CA 1
ATOM 756 C C . ASN A 1 96 ? 8.441 5.058 -5.968 1.00 95.56 96 ASN A C 1
ATOM 758 O O . ASN A 1 96 ? 8.970 3.990 -5.673 1.00 95.56 96 ASN A O 1
ATOM 762 N N . VAL A 1 97 ? 7.372 5.104 -6.770 1.00 95.62 97 VAL A N 1
ATOM 763 C CA . VAL A 1 97 ? 6.801 3.907 -7.411 1.00 95.62 97 VAL A CA 1
ATOM 764 C C . VAL A 1 97 ? 7.811 3.265 -8.370 1.00 95.62 97 VAL A C 1
ATOM 766 O O . VAL A 1 97 ? 7.938 2.040 -8.417 1.00 95.62 97 VAL A O 1
ATOM 769 N N . LEU A 1 98 ? 8.581 4.077 -9.103 1.00 96.19 98 LEU A N 1
ATOM 770 C CA . LEU A 1 98 ? 9.620 3.594 -10.018 1.00 96.19 98 LEU A CA 1
ATOM 771 C C . LEU A 1 98 ? 10.796 2.992 -9.247 1.00 96.19 98 LEU A C 1
ATOM 773 O O . LEU A 1 98 ? 11.268 1.909 -9.590 1.00 96.19 98 LEU A O 1
ATOM 777 N N . ALA A 1 99 ? 11.211 3.656 -8.163 1.00 95.94 99 ALA A N 1
ATOM 778 C CA . ALA A 1 99 ? 12.292 3.186 -7.301 1.00 95.94 99 ALA A CA 1
ATOM 779 C C . ALA A 1 99 ? 12.007 1.802 -6.690 1.00 95.94 99 ALA A C 1
ATOM 781 O O . ALA A 1 99 ? 12.934 1.027 -6.482 1.00 95.94 99 ALA A O 1
ATOM 782 N N . GLN A 1 100 ? 10.736 1.468 -6.445 1.00 96.81 100 GLN A N 1
ATOM 783 C CA . GLN A 1 100 ? 10.336 0.166 -5.903 1.00 96.81 100 GLN A CA 1
ATOM 784 C C . GLN A 1 100 ? 10.061 -0.901 -6.975 1.00 96.81 100 GLN A C 1
ATOM 786 O O . GLN A 1 100 ? 10.323 -2.082 -6.745 1.00 96.81 100 GLN A O 1
ATOM 791 N N . SER A 1 101 ? 9.523 -0.516 -8.137 1.00 97.19 101 SER A N 1
ATOM 792 C CA . SER A 1 101 ? 9.096 -1.462 -9.181 1.00 97.19 101 SER A CA 1
ATOM 793 C C . SER A 1 101 ? 10.225 -1.875 -10.129 1.00 97.19 101 SER A C 1
ATOM 795 O O . SER A 1 101 ? 10.363 -3.060 -10.436 1.00 97.19 101 SER A O 1
ATOM 797 N N . MET A 1 102 ? 11.077 -0.941 -10.562 1.00 96.81 102 MET A N 1
ATOM 798 C CA . MET A 1 102 ? 12.129 -1.221 -11.548 1.00 96.81 102 MET A CA 1
ATOM 799 C C . MET A 1 102 ? 13.180 -2.239 -11.069 1.00 96.81 102 MET A C 1
ATOM 801 O O . MET A 1 102 ? 13.560 -3.088 -11.879 1.00 96.81 102 MET A O 1
ATOM 805 N N . PRO A 1 103 ? 13.616 -2.253 -9.788 1.00 96.00 103 PRO A N 1
ATOM 806 C CA . PRO A 1 103 ? 14.534 -3.282 -9.289 1.00 96.00 103 PRO A CA 1
ATOM 807 C C . PRO A 1 103 ? 13.970 -4.705 -9.351 1.00 96.00 103 PRO A C 1
ATOM 809 O O . PRO A 1 103 ? 14.735 -5.662 -9.372 1.00 96.00 103 PRO A O 1
ATOM 812 N N . ARG A 1 104 ? 12.641 -4.856 -9.415 1.00 96.25 104 ARG A N 1
ATOM 813 C CA . ARG A 1 104 ? 11.961 -6.151 -9.584 1.00 96.25 104 ARG A CA 1
ATOM 814 C C . ARG A 1 104 ? 11.828 -6.561 -11.058 1.00 96.25 104 ARG A C 1
ATOM 816 O O . ARG A 1 104 ? 11.094 -7.490 -11.370 1.00 96.25 104 ARG A O 1
ATOM 823 N N . GLY A 1 105 ? 12.471 -5.843 -11.978 1.00 96.38 105 GLY A N 1
ATOM 824 C CA . GLY A 1 105 ? 12.390 -6.098 -13.418 1.00 96.38 105 GLY A CA 1
ATOM 825 C C . GLY A 1 105 ? 11.154 -5.504 -14.101 1.00 96.38 105 GLY A C 1
ATOM 826 O O . GLY A 1 105 ? 11.040 -5.585 -15.327 1.00 96.38 105 GLY A O 1
ATOM 827 N N . VAL A 1 106 ? 10.262 -4.842 -13.356 1.00 97.69 106 VAL A N 1
ATOM 828 C CA . VAL A 1 106 ? 9.030 -4.246 -13.893 1.00 97.69 106 VAL A CA 1
ATOM 829 C C . VAL A 1 106 ? 9.348 -3.105 -14.849 1.00 97.69 106 VAL A C 1
ATOM 831 O O . VAL A 1 106 ? 10.188 -2.247 -14.568 1.00 97.69 106 VAL A O 1
ATOM 834 N N . ARG A 1 107 ? 8.661 -3.078 -15.992 1.00 96.56 107 ARG A N 1
ATOM 835 C CA . ARG A 1 107 ? 8.728 -1.960 -16.935 1.00 96.56 107 ARG A CA 1
ATOM 836 C C . ARG A 1 107 ? 7.530 -1.014 -16.732 1.00 96.56 107 ARG A C 1
ATOM 838 O O . ARG A 1 107 ? 6.398 -1.449 -16.940 1.00 96.56 107 ARG A O 1
ATOM 845 N N . PRO A 1 108 ? 7.745 0.265 -16.375 1.00 96.12 108 PRO A N 1
ATOM 846 C CA . PRO A 1 108 ? 6.665 1.246 -16.346 1.00 96.12 108 PRO A CA 1
ATOM 847 C C . PRO A 1 108 ? 6.184 1.552 -17.771 1.00 96.12 108 PRO A C 1
ATOM 849 O O . PRO A 1 108 ? 6.995 1.678 -18.692 1.00 96.12 108 PRO A O 1
ATOM 852 N N . VAL A 1 109 ? 4.872 1.673 -17.947 1.00 97.50 109 VAL A N 1
ATOM 853 C CA . VAL A 1 109 ? 4.215 2.000 -19.215 1.00 97.50 109 VAL A CA 1
ATOM 854 C C . VAL A 1 109 ? 3.341 3.234 -18.984 1.00 97.50 109 VAL A C 1
ATOM 856 O O . VAL A 1 109 ? 2.349 3.130 -18.259 1.00 97.50 109 VAL A O 1
ATOM 859 N N . PRO A 1 110 ? 3.710 4.403 -19.536 1.00 97.12 110 PRO A N 1
ATOM 860 C CA . PRO A 1 110 ? 2.949 5.626 -19.330 1.00 97.12 110 PRO A CA 1
ATOM 861 C C . PRO A 1 110 ? 1.587 5.555 -20.032 1.00 97.12 110 PRO A C 1
ATOM 863 O O . PRO A 1 110 ? 1.505 5.106 -21.177 1.00 97.12 110 PRO A O 1
ATOM 866 N N . VAL A 1 111 ? 0.543 6.032 -19.357 1.00 96.50 111 VAL A N 1
ATOM 867 C CA . VAL A 1 111 ? -0.795 6.278 -19.916 1.00 96.50 111 VAL A CA 1
ATOM 868 C C . VAL A 1 111 ? -1.105 7.779 -19.881 1.00 96.50 111 VAL A C 1
ATOM 870 O O . VAL A 1 111 ? -0.665 8.478 -18.960 1.00 96.50 111 VAL A O 1
ATOM 873 N N . GLU A 1 112 ? -1.788 8.267 -20.922 1.00 87.75 112 GLU A N 1
ATOM 874 C CA . GLU A 1 112 ? -2.185 9.677 -21.095 1.00 87.75 112 GLU A CA 1
ATOM 875 C C . GLU A 1 112 ? -3.603 9.955 -20.596 1.00 87.75 112 GLU A C 1
ATOM 877 O O . GLU A 1 112 ? -4.471 9.064 -20.756 1.00 87.75 112 GLU A O 1
#

Foldseek 3Di:
DDDLCPDQLRHDDPVVQPDDDDQQPRNVVQNVVLCCCCVPVPVPDPDPPGDHDGDAPDVLRVLLVVCVVPPQADDPVPDDPVNQAEDEDAPDDDCSNVVRQVNSRYHYDHDD

Organism: Verticillium longisporum (NCBI:txid100787)

pLDDT: mean 92.67, std 8.03, range [47.97, 97.69]

Sequence (112 aa):
MSDPQTDPFRKIDVTTALQYGTAEGYAPLLAYIRHFARTNLHPNVPYAKGPEVILTCGSTDGMAKSLELLVTPWDARHDSPRDRPHLLVEKFLYSNVLAQSMPRGVRPVPVE

InterPro domains:
  IPR015421 Pyridoxal phosphate-dependent transferase, major domain [G3DSA:3.40.640.10] (1-112)
  IPR015424 Pyridoxal phosphate-dependent transferase [SSF53383] (10-111)
  IPR050859 Class-I pyridoxal-phosphate-dependent aminotransferase-like [PTHR42790] (6-112)

Radius of gyration: 19.36 Å; chains: 1; bounding box: 44×28×51 Å